Protein AF-A0A424HZH4-F1 (afdb_monomer)

Solvent-accessible surface area (backbone atoms only — not comparable to full-atom values): 2628 Å² total; per-residue (Å²): 131,83,70,69,40,84,49,98,94,41,80,38,52,62,92,66,70,70,80,65,90,81,34,56,39,78,74,71,62,62,70,84,87,86,89,131

Foldseek 3Di:
DADWDDDPNDTDGPVPNDDDCPDCCNPPVPDDDDDD

pLDDT: mean 95.02, std 7.45, range [58.94, 98.38]

Structure (mmCIF, N/CA/C/O backbone):
data_AF-A0A424HZH4-F1
#
_entry.id   AF-A0A424HZH4-F1
#
loop_
_atom_site.group_PDB
_atom_site.id
_atom_site.type_symbol
_atom_site.label_atom_id
_atom_site.label_alt_id
_atom_site.label_comp_id
_atom_site.label_asym_id
_atom_site.label_entity_id
_atom_site.label_seq_id
_atom_site.pdbx_PDB_ins_code
_atom_site.Cartn_x
_atom_site.Cartn_y
_atom_site.Cartn_z
_atom_site.oc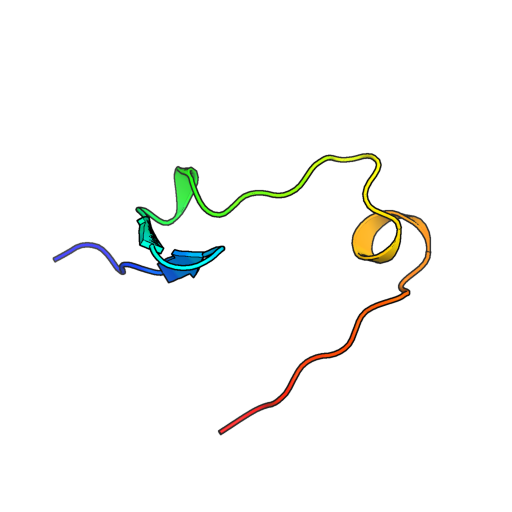cupancy
_atom_site.B_iso_or_equiv
_atom_site.auth_seq_id
_atom_site.auth_comp_id
_atom_site.auth_asym_id
_atom_site.auth_atom_id
_atom_site.pdbx_PDB_model_num
ATOM 1 N N . MET A 1 1 ? -21.303 5.099 10.911 1.00 58.94 1 MET A N 1
ATOM 2 C CA . MET A 1 1 ? -20.033 4.419 11.244 1.00 58.94 1 MET A CA 1
ATOM 3 C C . MET A 1 1 ? -19.112 4.640 10.062 1.00 58.94 1 MET A C 1
ATOM 5 O O . MET A 1 1 ? -19.567 4.411 8.949 1.00 58.94 1 MET A O 1
ATOM 9 N N . ALA A 1 2 ? -17.921 5.201 10.273 1.00 73.19 2 ALA A N 1
ATOM 10 C CA . ALA A 1 2 ? -16.977 5.439 9.181 1.00 73.19 2 ALA A CA 1
ATOM 11 C C . ALA A 1 2 ? -16.468 4.101 8.623 1.00 73.19 2 ALA A C 1
ATOM 13 O O . ALA A 1 2 ? -16.380 3.119 9.366 1.00 73.19 2 ALA A O 1
ATOM 14 N N . LEU A 1 3 ? -16.180 4.060 7.322 1.00 89.31 3 LEU A N 1
ATOM 15 C CA . LEU A 1 3 ? -15.594 2.891 6.676 1.00 89.31 3 LEU A CA 1
ATOM 16 C C . LEU A 1 3 ? -14.173 2.694 7.237 1.00 89.31 3 LEU A C 1
ATOM 18 O O . LEU A 1 3 ? -13.374 3.627 7.213 1.00 89.31 3 LEU A O 1
ATOM 22 N N . LYS A 1 4 ? -13.868 1.504 7.767 1.00 95.50 4 LYS A N 1
ATOM 23 C CA . LYS A 1 4 ? -12.501 1.125 8.160 1.00 95.50 4 LYS A CA 1
ATOM 24 C C . LYS A 1 4 ? -11.855 0.342 7.023 1.00 95.50 4 LYS A C 1
ATOM 26 O O . LYS A 1 4 ? -12.505 -0.522 6.438 1.00 95.50 4 LYS A O 1
ATOM 31 N N . ILE A 1 5 ? -10.589 0.629 6.740 1.00 97.00 5 ILE A N 1
ATOM 32 C C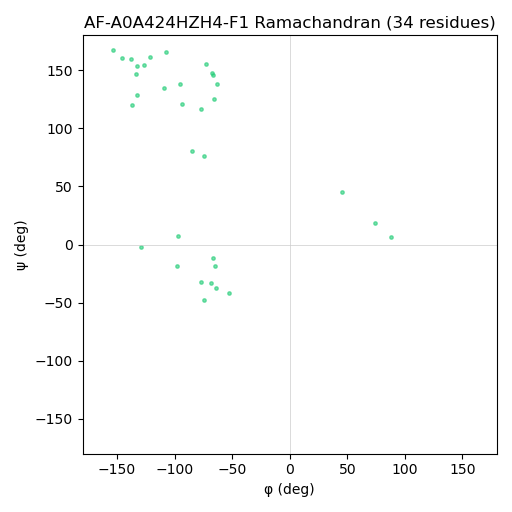A . ILE A 1 5 ? -9.803 -0.021 5.686 1.00 97.00 5 ILE A CA 1
ATOM 33 C C . ILE A 1 5 ? -8.749 -0.907 6.348 1.00 97.00 5 ILE A C 1
ATOM 35 O O . ILE A 1 5 ? -8.102 -0.493 7.309 1.00 97.00 5 ILE A O 1
ATOM 39 N N . TRP A 1 6 ? -8.593 -2.139 5.860 1.00 97.19 6 TRP A N 1
ATOM 40 C CA . TRP A 1 6 ? -7.476 -2.994 6.258 1.00 97.19 6 TRP A CA 1
ATOM 41 C C . TRP A 1 6 ? -6.216 -2.537 5.525 1.00 97.19 6 TRP A C 1
ATOM 43 O O . TRP A 1 6 ? -6.163 -2.593 4.299 1.00 97.19 6 TRP A O 1
ATOM 53 N N . TYR A 1 7 ? -5.224 -2.071 6.273 1.00 97.38 7 TYR A N 1
ATOM 54 C CA . TYR A 1 7 ? -3.979 -1.528 5.747 1.00 97.38 7 TYR A CA 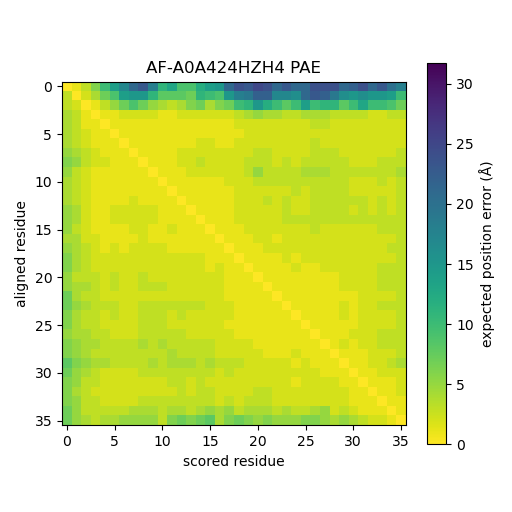1
ATOM 55 C C . TYR A 1 7 ? -2.814 -2.066 6.588 1.00 97.38 7 TYR A C 1
ATOM 57 O O . TYR A 1 7 ? -2.796 -1.902 7.810 1.00 97.38 7 TYR A O 1
ATOM 65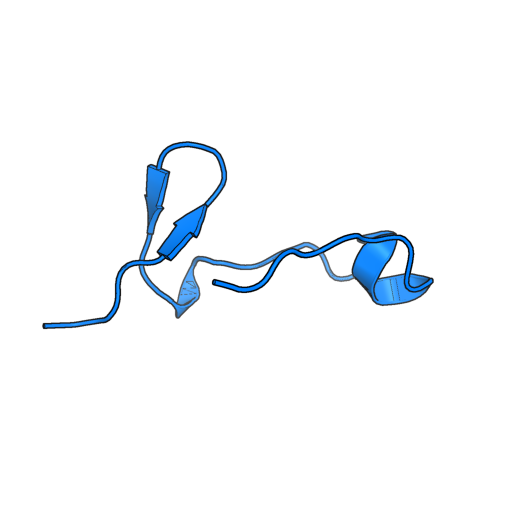 N N . ASP A 1 8 ? -1.888 -2.784 5.947 1.00 96.00 8 ASP A N 1
ATOM 66 C CA 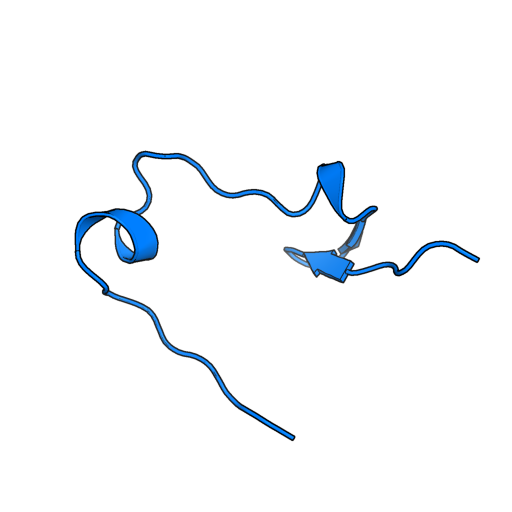. ASP A 1 8 ? -0.673 -3.354 6.552 1.00 96.00 8 ASP A CA 1
ATOM 67 C C . ASP A 1 8 ? -0.878 -4.075 7.901 1.00 96.00 8 ASP A C 1
ATOM 69 O O . ASP A 1 8 ? -0.120 -3.909 8.855 1.00 96.00 8 ASP A O 1
ATOM 73 N N . GLY A 1 9 ? -1.918 -4.910 7.998 1.00 97.50 9 GLY A N 1
ATOM 74 C CA . GLY A 1 9 ? -2.172 -5.722 9.194 1.00 97.50 9 GLY A CA 1
ATOM 75 C C . GLY A 1 9 ? -3.017 -5.039 10.274 1.00 97.50 9 GLY A C 1
ATOM 76 O O . GLY A 1 9 ? -3.174 -5.593 11.363 1.00 97.50 9 GLY A O 1
ATOM 77 N N . THR A 1 10 ? -3.562 -3.851 9.999 1.00 97.69 10 THR A N 1
ATOM 78 C CA . THR A 1 10 ? -4.379 -3.085 10.952 1.00 97.69 10 THR A CA 1
ATOM 79 C C . THR A 1 10 ? -5.608 -2.449 10.300 1.00 97.69 10 THR A C 1
ATOM 81 O O . THR A 1 10 ? -5.669 -2.293 9.083 1.00 97.69 10 THR A O 1
ATOM 84 N N . LEU A 1 11 ? -6.615 -2.094 11.110 1.00 97.50 11 LEU A N 1
ATOM 85 C CA . LEU A 1 11 ? -7.782 -1.328 10.657 1.00 97.50 11 LEU A CA 1
ATOM 86 C C . LEU A 1 11 ? -7.551 0.167 10.883 1.00 97.50 11 LEU A C 1
ATOM 88 O O . LEU A 1 11 ? -7.413 0.600 12.027 1.00 97.50 11 LEU A O 1
ATOM 92 N N . VAL A 1 12 ? -7.595 0.946 9.806 1.00 96.81 12 VAL A N 1
ATOM 93 C CA . VAL A 1 12 ? -7.370 2.400 9.813 1.00 96.81 12 VAL A CA 1
ATOM 94 C C . VAL A 1 12 ? -8.583 3.159 9.273 1.00 96.81 12 VAL A C 1
ATOM 96 O O . VAL A 1 12 ? -9.461 2.568 8.637 1.00 96.81 12 VAL A O 1
ATOM 99 N N . ASP A 1 13 ? -8.673 4.460 9.562 1.00 96.81 13 ASP A N 1
ATOM 100 C CA . ASP A 1 13 ? -9.647 5.335 8.896 1.00 96.81 13 ASP A CA 1
ATOM 101 C C . ASP A 1 13 ? -9.229 5.617 7.445 1.00 96.81 13 ASP A C 1
ATOM 103 O O . ASP A 1 13 ? -8.049 5.565 7.100 1.00 96.81 13 ASP A O 1
ATOM 107 N N . GLU A 1 14 ? -10.193 5.950 6.583 1.00 95.00 14 GLU A N 1
ATOM 108 C CA . GLU A 1 14 ? -9.948 6.203 5.154 1.00 95.00 14 GLU A CA 1
ATOM 109 C C . GLU A 1 14 ? -8.836 7.236 4.905 1.00 95.00 14 GLU A C 1
ATOM 111 O O . GLU A 1 14 ? -7.971 7.024 4.061 1.00 95.00 14 GLU A O 1
ATOM 116 N N . SER A 1 15 ? -8.796 8.321 5.687 1.00 95.38 15 SER A N 1
ATOM 117 C CA . SER A 1 15 ? -7.768 9.365 5.561 1.00 95.38 15 SER A CA 1
ATOM 118 C C . SER A 1 15 ? -6.345 8.891 5.880 1.00 95.38 15 SER A C 1
ATOM 120 O O . SER A 1 15 ? -5.377 9.573 5.539 1.00 95.38 15 SER A O 1
ATOM 122 N N . GLU A 1 16 ? -6.206 7.763 6.575 1.00 96.31 16 GLU A N 1
ATOM 123 C CA . GLU A 1 16 ? -4.923 7.178 6.968 1.00 96.31 16 GLU A CA 1
ATOM 124 C C . GLU A 1 16 ? -4.459 6.066 6.021 1.00 96.31 16 GLU A C 1
ATOM 126 O O . GLU A 1 16 ? -3.265 5.767 5.991 1.00 96.31 16 GLU A O 1
ATOM 131 N N . ALA A 1 17 ? -5.359 5.491 5.217 1.00 96.69 17 ALA A N 1
ATOM 132 C CA . ALA A 1 17 ? -5.038 4.494 4.199 1.00 96.69 17 ALA A CA 1
ATOM 133 C C . ALA A 1 17 ? -4.363 5.157 2.984 1.00 96.69 17 ALA A C 1
ATOM 135 O O . ALA A 1 17 ? -4.980 5.399 1.948 1.00 96.69 17 ALA A O 1
ATOM 136 N N . ARG A 1 18 ? -3.081 5.502 3.130 1.00 96.69 18 ARG A N 1
ATOM 137 C CA . ARG A 1 18 ? -2.308 6.278 2.151 1.00 96.69 18 ARG 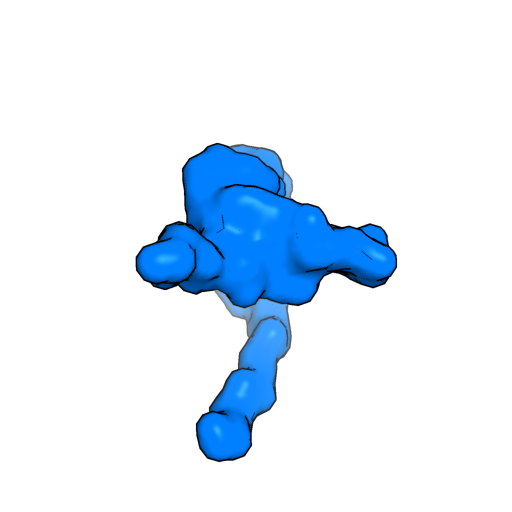A CA 1
ATOM 138 C C . ARG A 1 18 ? -0.937 5.665 1.893 1.00 96.69 18 ARG A C 1
ATOM 140 O O . ARG A 1 18 ? -0.285 5.188 2.815 1.00 96.69 18 ARG A O 1
ATOM 147 N N . ILE A 1 19 ? -0.467 5.804 0.658 1.00 97.25 19 ILE A N 1
ATOM 148 C CA . ILE A 1 19 ? 0.882 5.420 0.225 1.00 97.25 19 ILE A CA 1
ATOM 149 C C . ILE A 1 19 ? 1.758 6.656 -0.024 1.00 97.25 19 ILE A C 1
ATOM 151 O O . ILE A 1 19 ? 1.273 7.787 -0.109 1.00 97.25 19 ILE A O 1
ATOM 155 N N . SER A 1 20 ? 3.069 6.446 -0.140 1.00 97.81 20 SER A N 1
ATOM 156 C CA . SER A 1 20 ? 4.008 7.486 -0.569 1.00 97.81 20 SER A CA 1
ATOM 157 C C . SER A 1 20 ? 3.756 7.884 -2.025 1.00 97.81 20 SER A C 1
ATOM 159 O O . SER A 1 20 ? 3.479 7.034 -2.866 1.00 97.81 20 SER A O 1
ATOM 161 N N . VAL A 1 21 ? 3.964 9.159 -2.362 1.00 97.75 21 VAL A N 1
ATOM 162 C CA . VAL A 1 21 ? 3.947 9.618 -3.766 1.00 97.75 21 VAL A CA 1
ATOM 163 C C . VAL A 1 21 ? 5.100 9.047 -4.602 1.00 97.75 21 VAL A C 1
ATOM 165 O O . VAL A 1 21 ? 5.097 9.173 -5.820 1.00 97.75 21 VAL A O 1
ATOM 168 N N . PHE A 1 22 ? 6.087 8.429 -3.948 1.00 98.19 22 PHE A N 1
ATOM 169 C CA . PHE A 1 22 ? 7.223 7.764 -4.586 1.00 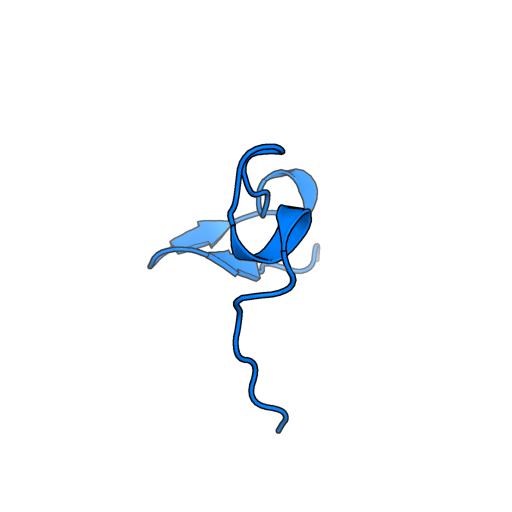98.19 22 PHE A CA 1
ATOM 170 C C . PHE A 1 22 ? 7.032 6.250 -4.744 1.00 98.19 22 PHE A C 1
ATOM 172 O O . PHE A 1 22 ? 7.982 5.557 -5.099 1.00 98.19 22 PHE A O 1
ATOM 179 N N . ASP A 1 23 ? 5.844 5.726 -4.440 1.00 98.19 23 ASP A N 1
ATOM 180 C CA . ASP A 1 23 ? 5.547 4.306 -4.602 1.00 98.19 23 ASP A CA 1
ATOM 181 C C . ASP A 1 23 ? 5.618 3.879 -6.081 1.00 98.19 23 ASP A C 1
ATOM 183 O O . ASP A 1 23 ? 5.157 4.596 -6.974 1.00 98.19 23 ASP A O 1
ATOM 187 N N . HIS A 1 24 ? 6.208 2.712 -6.351 1.00 98.00 24 HIS A N 1
ATOM 188 C CA . HIS A 1 24 ? 6.418 2.226 -7.717 1.00 98.00 24 HIS A CA 1
ATOM 189 C C . HIS A 1 24 ? 5.090 1.861 -8.406 1.00 98.00 24 HIS A C 1
ATOM 191 O O . HIS A 1 24 ? 4.928 2.114 -9.602 1.00 98.00 24 HIS A O 1
ATOM 197 N N . GLY A 1 25 ? 4.105 1.374 -7.646 1.00 97.81 25 GLY A N 1
ATOM 198 C CA . GLY A 1 25 ? 2.751 1.119 -8.130 1.00 97.81 25 GLY A CA 1
ATOM 199 C C . GLY A 1 25 ? 2.045 2.399 -8.571 1.00 97.81 25 GLY A C 1
ATOM 200 O O . GLY A 1 25 ? 1.370 2.404 -9.599 1.00 97.81 25 GLY A O 1
ATOM 201 N N . LEU A 1 26 ? 2.268 3.512 -7.865 1.00 98.00 26 LEU A N 1
ATOM 202 C CA . LEU A 1 26 ? 1.743 4.820 -8.266 1.00 98.00 26 LEU A CA 1
ATOM 203 C C . LEU A 1 26 ? 2.497 5.419 -9.464 1.00 98.00 26 LEU A C 1
ATOM 205 O O . LEU A 1 26 ? 1.868 5.919 -10.394 1.00 98.00 26 LEU A O 1
ATOM 209 N N . LEU A 1 27 ? 3.832 5.412 -9.437 1.00 98.38 27 LEU A N 1
ATOM 210 C CA . LEU A 1 27 ? 4.649 6.091 -10.450 1.00 98.38 27 LEU A CA 1
ATOM 211 C C . LEU A 1 27 ? 4.732 5.335 -11.779 1.00 98.38 27 LEU A C 1
ATOM 213 O O . LEU A 1 27 ? 4.852 5.963 -12.831 1.00 98.38 27 LEU A O 1
ATOM 217 N N . TYR A 1 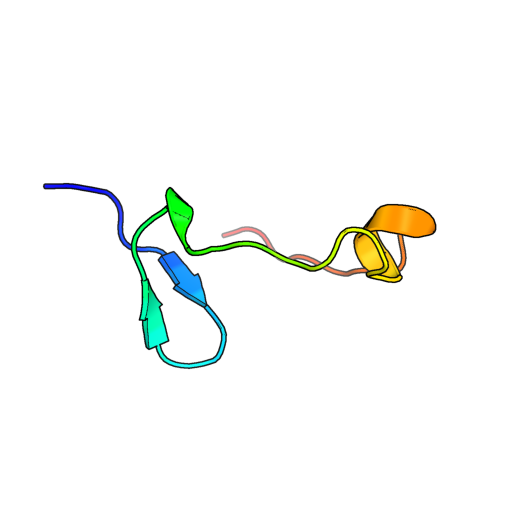28 ? 4.687 4.004 -11.737 1.00 97.62 28 TYR A N 1
ATOM 218 C CA . TYR A 1 28 ? 4.965 3.151 -12.893 1.00 97.62 28 TYR A CA 1
ATOM 219 C C . TYR A 1 28 ? 3.885 2.098 -13.158 1.00 97.62 28 TYR A C 1
ATOM 221 O O . TYR A 1 28 ? 3.979 1.380 -14.151 1.00 97.62 28 TYR A O 1
ATOM 229 N N . GLY A 1 29 ? 2.845 2.014 -12.321 1.00 97.25 29 GLY A N 1
ATOM 230 C CA . GLY A 1 29 ? 1.761 1.043 -12.497 1.00 97.25 29 GLY A CA 1
ATOM 231 C C . GLY A 1 29 ? 2.149 -0.392 -12.135 1.00 97.25 29 GLY A C 1
ATOM 232 O O . GLY A 1 29 ? 1.484 -1.330 -12.565 1.00 97.25 29 GLY A O 1
ATOM 233 N N . ASP A 1 30 ? 3.224 -0.576 -11.369 1.00 97.94 30 ASP A N 1
ATOM 234 C CA . ASP A 1 30 ? 3.686 -1.883 -10.903 1.00 97.94 30 ASP A CA 1
ATOM 235 C C . ASP A 1 30 ? 2.951 -2.301 -9.624 1.00 97.94 30 ASP A C 1
ATOM 237 O O . ASP A 1 30 ? 3.419 -2.100 -8.503 1.00 97.94 30 ASP A O 1
ATOM 241 N N . GLY A 1 31 ? 1.743 -2.820 -9.798 1.00 96.00 31 GLY A N 1
ATOM 242 C CA . GLY A 1 31 ? 0.899 -3.290 -8.710 1.00 96.00 31 GLY A CA 1
ATOM 243 C C . GLY A 1 31 ? -0.066 -4.371 -9.177 1.00 96.00 31 GLY A C 1
ATOM 244 O O . GLY A 1 31 ? -0.254 -4.596 -10.372 1.00 96.00 31 GLY A O 1
ATOM 245 N N . VAL A 1 32 ? -0.694 -5.044 -8.217 1.00 97.69 32 VAL A N 1
ATOM 246 C CA . VAL A 1 32 ? -1.713 -6.072 -8.458 1.00 97.69 32 VAL A CA 1
ATOM 247 C C . VAL A 1 32 ? -2.917 -5.821 -7.561 1.00 97.69 32 VAL A C 1
ATOM 249 O O . VAL A 1 32 ? -2.787 -5.231 -6.488 1.00 97.69 32 VAL A O 1
ATOM 252 N N . PHE A 1 33 ? -4.091 -6.273 -7.991 1.00 97.44 33 PHE A N 1
ATOM 253 C CA . PHE A 1 33 ? -5.302 -6.246 -7.180 1.00 97.44 33 PHE A CA 1
ATOM 254 C C . PHE A 1 33 ? -6.177 -7.462 -7.495 1.00 97.44 33 PHE A C 1
ATOM 256 O O . PHE A 1 33 ? -6.045 -8.070 -8.554 1.00 97.44 33 PHE A O 1
ATOM 263 N N . GLU A 1 34 ? -7.082 -7.777 -6.575 1.00 97.75 34 GLU A N 1
ATOM 264 C CA . GLU A 1 34 ? -8.106 -8.814 -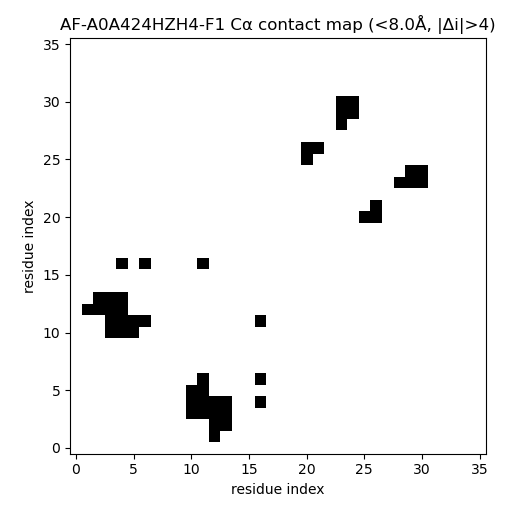6.719 1.00 97.75 34 GLU A CA 1
ATOM 265 C C . GLU A 1 34 ? -9.487 -8.204 -6.434 1.00 97.75 34 GLU A C 1
ATOM 267 O O . GLU A 1 34 ? -9.587 -7.203 -5.717 1.00 97.75 34 GLU A O 1
ATOM 272 N N . GLY A 1 35 ? -10.551 -8.788 -6.998 1.00 96.12 35 GLY A N 1
ATOM 273 C CA . GLY A 1 35 ? -11.934 -8.326 -6.833 1.00 96.12 35 GLY A CA 1
ATOM 274 C C . GLY A 1 35 ? -12.881 -9.473 -6.491 1.00 96.12 35 GLY A C 1
ATOM 275 O O . GLY A 1 35 ? -12.890 -10.492 -7.180 1.00 96.12 35 GLY A O 1
ATOM 276 N N . ILE A 1 36 ? -13.668 -9.295 -5.428 1.00 90.56 36 ILE A N 1
ATOM 277 C CA . ILE A 1 36 ? -14.660 -10.255 -4.918 1.00 90.56 36 ILE A CA 1
ATOM 278 C C . ILE A 1 36 ? -16.000 -9.542 -4.764 1.00 90.56 36 ILE A C 1
ATOM 280 O O . ILE A 1 36 ? -15.987 -8.400 -4.248 1.00 90.56 36 ILE A O 1
#

Secondary structure (DSSP, 8-state):
-PPEEEETTEEEEGGG----TT-HHHHH--------

Nearest PDB structures (foldseek):
  8onn-assembly3_E-2  TM=6.255E-01  e=1.511E+00  Aminobacterium colombiense
  8onl-assembly1_A  TM=6.747E-01  e=1.869E+00  Aminobacterium colombiense

Sequence (36 aa):
MALKIWYDGTLVDESEARISVFDHGLLYGDGVFEGI

Mean predicted aligned error: 3.07 Å

Radius of gyration: 11.85 Å; Cα contacts (8 Å, |Δi|>4): 25; chains: 1; bounding box: 27×20×24 Å